Protein AF-A0A0L8IES2-F1 (afdb_monomer)

Nearest PDB structures (foldseek):
  4cud-assembly1_A  TM=4.202E-01  e=2.094E-12  Homo sapiens
  4cuf-assembly1_A  TM=4.154E-01  e=1.029E-11  Homo sapiens
  4xl1-assembly2_D  TM=3.987E-01  e=5.108E-12  Rattus norvegicus
  5uk5-assembly1_A  TM=3.793E-01  e=1.415E-11  Rattus norvegicus
  4d90-assembly3_B  TM=3.733E-01  e=4.699E-10  Homo sapiens

Foldseek 3Di:
DDDDDDDPPDPPDPPPPPQCVVVQAPDPWDWDDDPPHIATDADPPFDDRRSPDGDPCPVHQAPPPWDWDADPNDIATDEDQQADDRRRPAGFPCSVPQAPPPWDWDTDRPDIATHEDPPFDDRRSPD

InterPro domains:
  IPR000742 EGF-like domain [PF00008] (20-50)
  IPR000742 EGF-like domain [PF00008] (57-87)
  IPR000742 EGF-like domain [PF00008] (94-124)
  IPR000742 EGF-like domain [PS00022] (40-51)
  IPR000742 EGF-like domain [PS00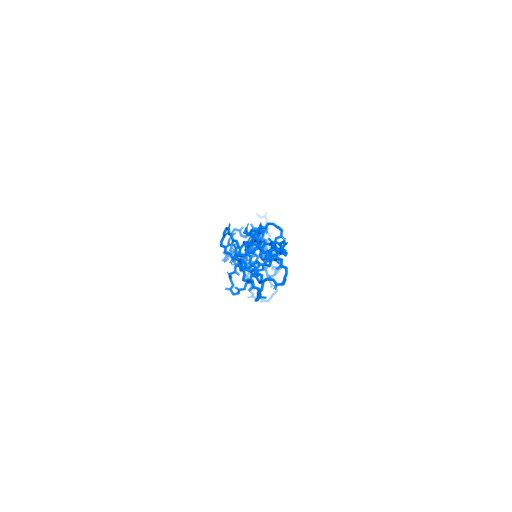022] (77-88)
  IPR000742 EGF-like domain [PS00022] (114-125)
  IPR000742 EGF-like domain [PS01186] (40-51)
  IPR000742 EGF-like domain [PS01186] (114-125)
  IPR000742 EGF-like domain [PS50026] (16-52)
  IPR000742 EGF-like domain [PS50026] (53-89)
  IPR000742 EGF-like domain [PS50026] (90-126)
  IPR000742 EGF-like domain [SM00181] (19-52)
  IPR000742 EGF-like domain [SM00181] (56-89)
  IPR000742 EGF-like domain [SM00181] (93-126)
  IPR001881 EGF-like calcium-binding domain [SM00179] (5-52)
  IPR001881 EGF-like calcium-binding domain [SM00179] (53-89)
  IPR001881 EGF-like calcium-binding domain [SM00179] (92-126)

Mean predicted aligned error: 9.7 Å

pLDDT: mean 87.95, std 16.12, range [29.12, 98.38]

Radius of gyration: 30.12 Å; Cα contacts (8 Å, |Δi|>4): 220; chains: 1; bounding box: 64×18×99 Å

Solvent-accessible surface area (backbone atoms only — not comparable to full-atom values): 7709 Å² total; per-residue (Å²): 141,83,83,87,80,83,81,90,61,88,80,88,65,88,69,85,72,58,66,55,76,76,57,66,31,32,81,80,19,47,68,41,82,54,89,95,44,66,44,40,54,45,45,84,55,29,34,66,81,30,15,77,40,70,49,82,48,72,80,45,77,22,33,84,81,18,49,53,46,76,55,96,92,37,85,41,43,49,50,45,92,53,29,36,69,77,36,19,75,45,68,39,68,44,61,82,55,67,27,33,84,81,18,47,64,43,70,49,101,89,48,66,47,42,51,50,45,94,92,39,34,68,81,32,19,79,75

Secondary structure (DSSP, 8-state):
---------TTS------TTTT----TTPEEEEETTEEEEEPPTTEESTTS-EE-TTTT---STTPEEEEETTEEEEEPPTTEESTTS-EE-TTTT----TTPEEEEETTEEEEEPPTT--STTS--

Sequence (127 aa):
MQAFEDNECLHNSCQNDNVCAGKPCKNGGICIIDGYEYKCKCPKPYFGKNCEEIDLCAQNPCHHEGTCYIVAGVVKCTCKPAYVGPRCVTYDVCYDQPCLNGGSCISHEHKYECQCLPGYSGNNCQI

Organism: Octopus bimaculoides (NCBI:txid37653)

Structure (mmCIF, N/CA/C/O backbone):
data_AF-A0A0L8IES2-F1
#
_entry.id   AF-A0A0L8IES2-F1
#
loop_
_atom_site.group_PDB
_atom_site.id
_atom_site.type_symbol
_atom_site.label_atom_id
_atom_site.label_alt_id
_atom_site.label_comp_id
_atom_site.label_asym_id
_atom_site.label_entity_id
_atom_site.label_seq_id
_atom_site.pdbx_PDB_ins_code
_atom_site.Cartn_x
_atom_site.Cartn_y
_atom_site.Cartn_z
_atom_site.occupancy
_atom_site.B_iso_or_equiv
_atom_site.auth_seq_id
_atom_site.auth_comp_id
_atom_site.auth_asym_id
_atom_site.auth_atom_id
_atom_site.pdbx_PDB_model_num
ATOM 1 N N . MET A 1 1 ? 29.700 7.311 -61.541 1.00 40.19 1 MET A N 1
ATOM 2 C CA . MET A 1 1 ? 31.041 7.761 -61.109 1.00 40.19 1 MET A CA 1
ATOM 3 C C . MET A 1 1 ? 30.789 9.013 -60.284 1.00 40.19 1 MET A C 1
ATOM 5 O O . MET A 1 1 ? 30.272 9.951 -60.856 1.00 40.19 1 MET A O 1
ATOM 9 N N . GLN A 1 2 ? 30.913 9.050 -58.962 1.00 29.12 2 GLN A N 1
ATOM 10 C CA . GLN A 1 2 ? 31.933 8.466 -58.093 1.00 29.12 2 GLN A 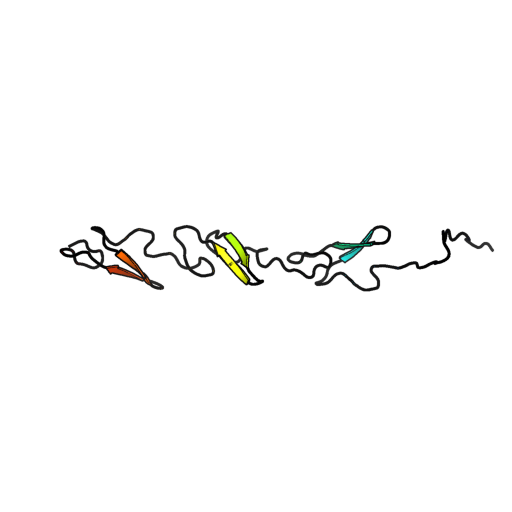CA 1
ATOM 11 C C . GLN A 1 2 ? 31.338 7.869 -56.809 1.00 29.12 2 GLN A C 1
ATOM 13 O O . GLN A 1 2 ? 30.221 8.191 -56.413 1.00 29.12 2 GLN A O 1
ATOM 18 N N . ALA A 1 3 ? 32.117 6.954 -56.238 1.00 32.94 3 ALA A N 1
ATOM 19 C CA . ALA A 1 3 ? 31.894 6.240 -54.995 1.00 32.94 3 ALA A CA 1
ATOM 20 C C . ALA A 1 3 ? 32.100 7.154 -53.778 1.00 32.94 3 ALA A C 1
ATOM 22 O O . ALA A 1 3 ? 32.961 8.030 -53.805 1.00 32.94 3 ALA A O 1
ATOM 23 N N . PHE A 1 4 ? 31.329 6.911 -52.718 1.00 42.94 4 PHE A N 1
ATOM 24 C CA . PHE A 1 4 ? 31.668 7.339 -51.364 1.00 42.94 4 PHE A CA 1
ATOM 25 C C . PHE A 1 4 ? 32.288 6.131 -50.651 1.00 42.94 4 PHE A C 1
ATOM 27 O O . PHE A 1 4 ? 31.579 5.291 -50.103 1.00 42.94 4 PHE A O 1
ATOM 34 N N . GLU A 1 5 ? 33.609 6.025 -50.748 1.00 49.78 5 GLU A N 1
ATOM 35 C CA . GLU A 1 5 ? 34.471 5.448 -49.711 1.00 49.78 5 GLU A CA 1
ATOM 36 C C . GLU A 1 5 ? 34.821 6.666 -48.822 1.00 49.78 5 GLU A C 1
ATOM 38 O O . GLU A 1 5 ? 35.074 7.746 -49.345 1.00 49.78 5 GLU A O 1
ATOM 43 N N . ASP A 1 6 ? 34.598 6.670 -47.511 1.00 48.12 6 ASP A N 1
ATOM 44 C CA . ASP A 1 6 ? 35.446 5.942 -46.586 1.00 48.12 6 ASP A CA 1
ATOM 45 C C . ASP A 1 6 ? 34.710 5.494 -45.322 1.00 48.12 6 ASP A C 1
ATOM 47 O O . ASP A 1 6 ? 33.969 6.216 -44.653 1.00 48.12 6 ASP A O 1
ATOM 51 N N . ASN A 1 7 ? 34.982 4.234 -45.029 1.00 48.03 7 ASN A N 1
ATOM 52 C CA . ASN A 1 7 ? 34.555 3.434 -43.910 1.00 48.03 7 ASN A CA 1
ATOM 53 C C . ASN A 1 7 ? 35.668 3.527 -42.854 1.00 48.03 7 ASN A C 1
ATOM 55 O O . ASN A 1 7 ? 36.685 2.847 -42.990 1.00 48.03 7 ASN A O 1
ATOM 59 N N . GLU A 1 8 ? 35.528 4.357 -41.816 1.00 46.41 8 GLU A N 1
ATOM 60 C CA . GLU A 1 8 ? 36.467 4.317 -40.683 1.00 46.41 8 GLU A CA 1
ATOM 61 C C . GLU A 1 8 ? 36.151 3.115 -39.779 1.00 46.41 8 GLU A C 1
ATOM 63 O O . GLU A 1 8 ? 35.586 3.230 -38.693 1.00 46.41 8 GLU A O 1
ATOM 68 N N . CYS A 1 9 ? 36.536 1.923 -40.243 1.00 58.78 9 CYS A N 1
ATOM 69 C CA . CYS A 1 9 ? 36.669 0.738 -39.402 1.00 58.78 9 CYS A CA 1
ATOM 70 C C . CYS A 1 9 ? 38.040 0.780 -38.714 1.00 58.78 9 CYS A C 1
ATOM 72 O O . CYS A 1 9 ? 39.028 0.244 -39.216 1.00 58.78 9 CYS A O 1
ATOM 74 N N . LEU A 1 10 ? 38.108 1.401 -37.537 1.00 50.41 10 LEU A N 1
ATOM 75 C CA . LEU A 1 10 ? 39.257 1.244 -36.652 1.00 50.41 10 LEU A CA 1
ATOM 76 C C . LEU A 1 10 ? 39.149 -0.127 -35.967 1.00 50.41 10 LEU A C 1
ATOM 78 O O . LEU A 1 10 ? 38.313 -0.327 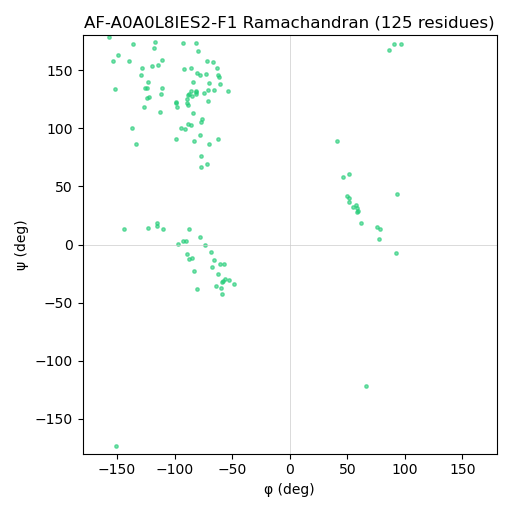-35.093 1.00 50.41 10 LEU A O 1
ATOM 82 N N . HIS A 1 11 ? 40.026 -1.055 -36.373 1.00 53.59 11 HIS A N 1
ATOM 83 C CA . HIS A 1 11 ? 40.282 -2.360 -35.738 1.00 53.59 11 HIS A CA 1
ATOM 84 C C . HIS A 1 11 ? 39.502 -3.602 -36.245 1.00 53.59 11 HIS A C 1
ATOM 86 O O . HIS A 1 11 ? 39.135 -4.481 -35.468 1.00 53.59 11 HIS A O 1
ATOM 92 N N . ASN A 1 12 ? 39.366 -3.754 -37.570 1.00 48.84 12 ASN A N 1
ATOM 93 C CA . ASN A 1 12 ? 39.075 -5.035 -38.252 1.00 48.84 12 ASN A CA 1
ATOM 94 C C . ASN A 1 12 ? 37.748 -5.765 -37.930 1.00 48.84 12 ASN A C 1
ATOM 96 O O . ASN A 1 12 ? 37.594 -6.929 -38.299 1.00 48.84 12 ASN A O 1
ATOM 100 N N . SER A 1 13 ? 36.739 -5.099 -37.368 1.00 49.31 13 SER A N 1
ATOM 101 C CA . SER A 1 13 ? 35.362 -5.616 -37.377 1.00 49.31 13 SER A CA 1
ATOM 102 C C . SER A 1 13 ? 34.366 -4.504 -37.689 1.00 49.31 13 SER A C 1
ATOM 104 O O . SER A 1 13 ? 33.990 -3.727 -36.815 1.00 49.31 13 SER A O 1
ATOM 106 N N . CYS A 1 14 ? 33.906 -4.435 -38.938 1.00 60.56 14 CYS A N 1
ATOM 107 C CA . CYS A 1 14 ? 32.780 -3.587 -39.320 1.00 60.56 14 CYS A CA 1
ATOM 108 C C . CYS A 1 14 ? 31.465 -4.261 -38.879 1.00 60.56 14 CYS A C 1
ATOM 110 O O . CYS A 1 14 ? 30.678 -4.722 -39.703 1.00 60.56 14 CYS A O 1
ATOM 112 N N . GLN A 1 15 ? 31.246 -4.376 -37.569 1.00 53.97 15 GLN A N 1
ATOM 113 C CA . GLN A 1 15 ? 29.938 -4.709 -37.019 1.00 53.97 15 GLN A CA 1
ATOM 114 C C . GLN A 1 15 ? 29.224 -3.392 -36.750 1.00 53.97 15 GLN A C 1
ATOM 116 O O . GLN A 1 15 ? 29.456 -2.717 -35.751 1.00 53.97 15 GLN A O 1
ATOM 121 N N . ASN A 1 16 ? 28.340 -3.012 -37.670 1.00 56.50 16 ASN A N 1
ATOM 122 C CA . ASN A 1 16 ? 27.271 -2.081 -37.345 1.00 56.50 16 ASN A CA 1
ATOM 123 C C 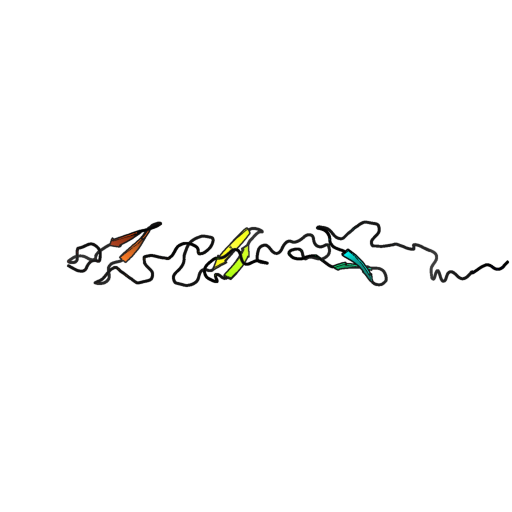. 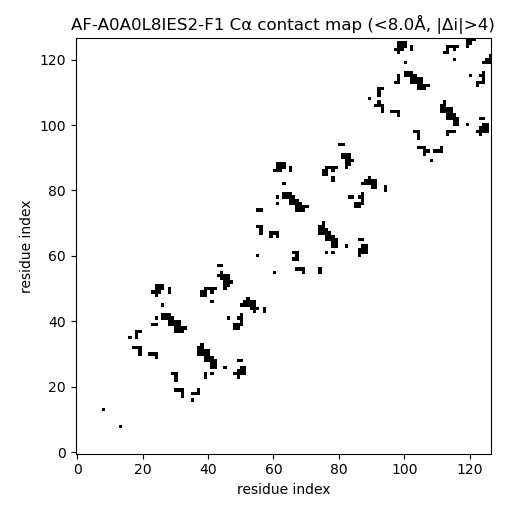ASN A 1 16 ? 26.281 -2.852 -36.458 1.00 56.50 16 ASN A C 1
ATOM 125 O O . ASN A 1 16 ? 25.215 -3.275 -36.910 1.00 56.50 16 ASN A O 1
ATOM 129 N N . ASP A 1 17 ? 26.710 -3.158 -35.230 1.00 65.81 17 ASP A N 1
ATOM 130 C CA . ASP A 1 17 ? 25.909 -3.858 -34.240 1.00 65.81 17 ASP A CA 1
ATOM 131 C C . ASP A 1 17 ? 24.823 -2.892 -33.806 1.00 65.81 17 ASP A C 1
ATOM 133 O O . ASP A 1 17 ? 24.952 -2.135 -32.846 1.00 65.81 17 ASP A O 1
ATOM 137 N N . ASN A 1 18 ? 23.727 -2.890 -34.560 1.00 80.50 18 ASN A N 1
ATOM 138 C CA . ASN A 1 18 ? 22.499 -2.281 -34.109 1.00 80.50 18 ASN A CA 1
ATOM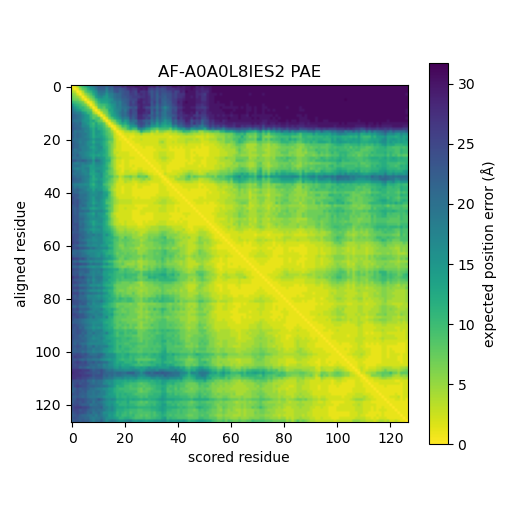 139 C C . ASN A 1 18 ? 22.058 -3.046 -32.857 1.00 80.50 18 ASN A C 1
ATOM 141 O O . ASN A 1 18 ? 21.326 -4.031 -32.924 1.00 80.50 18 ASN A O 1
ATOM 145 N N . VAL A 1 19 ? 22.507 -2.568 -31.703 1.00 84.81 19 VAL A N 1
ATOM 146 C CA . VAL A 1 19 ? 22.219 -3.100 -30.369 1.00 84.81 19 VAL A CA 1
ATOM 147 C C . VAL A 1 19 ? 20.717 -3.167 -30.061 1.00 84.81 19 VAL A C 1
ATOM 149 O O . VAL A 1 19 ? 20.295 -3.921 -29.187 1.00 84.81 19 VAL A O 1
ATOM 152 N N . CYS A 1 20 ? 19.878 -2.456 -30.824 1.00 90.50 20 CYS A N 1
ATOM 153 C CA . CYS A 1 20 ? 18.421 -2.544 -30.751 1.00 90.50 20 CYS A CA 1
ATOM 154 C C . CYS A 1 20 ? 17.805 -3.642 -31.637 1.00 90.50 20 CYS A C 1
ATOM 156 O O . CYS A 1 20 ? 16.629 -3.969 -31.455 1.00 90.50 20 CYS A O 1
ATOM 158 N N . ALA A 1 21 ? 18.555 -4.251 -32.562 1.00 88.94 21 ALA A N 1
ATOM 159 C CA . ALA A 1 21 ? 18.062 -5.308 -33.453 1.00 88.94 21 ALA A CA 1
ATOM 160 C C . ALA A 1 21 ? 17.533 -6.527 -32.677 1.00 88.94 21 ALA A C 1
ATOM 162 O O . ALA A 1 21 ? 16.549 -7.144 -33.084 1.00 88.94 21 ALA A O 1
ATOM 163 N N . GLY A 1 22 ? 18.118 -6.816 -31.509 1.00 89.06 22 GLY A N 1
ATOM 1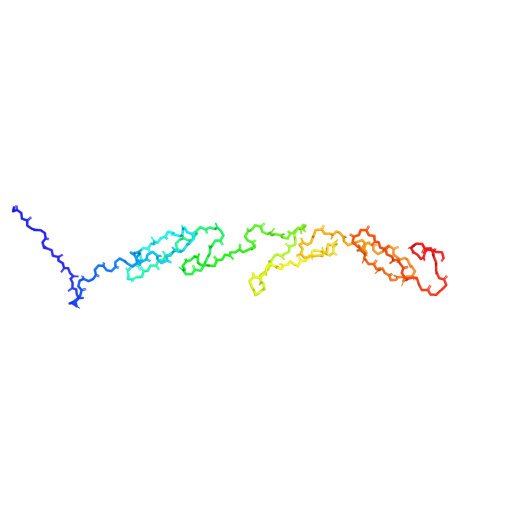64 C CA . GLY A 1 22 ? 17.665 -7.871 -30.599 1.00 89.06 22 GLY A CA 1
ATOM 165 C C . GLY A 1 22 ? 16.376 -7.559 -29.826 1.00 89.06 22 GLY A C 1
ATOM 166 O O . GLY A 1 22 ? 15.935 -8.395 -29.041 1.00 89.06 22 GLY A O 1
ATOM 167 N N . LYS A 1 23 ? 15.771 -6.374 -30.015 1.00 92.75 23 LYS A N 1
ATOM 168 C CA . LYS A 1 23 ? 14.596 -5.886 -29.263 1.00 92.75 23 LYS A CA 1
ATOM 169 C C . LYS A 1 23 ? 14.743 -6.099 -27.743 1.00 92.75 23 LYS A C 1
ATOM 171 O O . LYS A 1 23 ? 13.921 -6.794 -27.134 1.00 92.75 23 LYS A O 1
ATOM 176 N N . PRO A 1 24 ? 15.796 -5.535 -27.122 1.00 94.88 24 PRO A N 1
ATOM 177 C CA . PRO A 1 24 ? 16.069 -5.762 -25.705 1.00 94.88 24 PRO A CA 1
ATOM 178 C C . PRO A 1 24 ? 14.963 -5.198 -24.801 1.00 94.88 24 PRO A C 1
ATOM 180 O O . PRO A 1 24 ? 14.597 -5.835 -23.815 1.00 94.88 24 PRO A O 1
ATOM 183 N N . CYS A 1 25 ? 14.370 -4.061 -25.177 1.00 97.19 25 CYS A N 1
ATOM 184 C CA . CYS A 1 25 ? 13.307 -3.408 -24.417 1.00 97.19 25 CYS A CA 1
ATOM 185 C C . CYS A 1 25 ? 11.988 -4.196 -24.471 1.00 97.19 25 CYS A C 1
ATOM 187 O O . CYS A 1 25 ? 11.440 -4.467 -25.542 1.00 97.19 25 CYS A O 1
ATOM 189 N N . LYS A 1 26 ? 11.466 -4.546 -23.298 1.00 97.06 26 LYS A N 1
ATOM 190 C CA . LYS A 1 26 ? 10.210 -5.265 -23.069 1.00 97.06 26 LYS A CA 1
ATOM 191 C C . LYS A 1 26 ? 9.052 -4.293 -22.860 1.00 97.06 26 LYS A C 1
ATOM 193 O O . LYS A 1 26 ? 9.237 -3.081 -22.813 1.00 97.06 26 LYS A O 1
ATOM 198 N N . ASN A 1 27 ? 7.840 -4.842 -22.775 1.00 96.38 27 ASN A N 1
ATOM 199 C CA . ASN A 1 27 ? 6.632 -4.125 -22.353 1.00 96.38 27 ASN A CA 1
ATOM 200 C C . ASN A 1 27 ? 6.363 -2.803 -23.107 1.00 96.38 27 ASN A C 1
ATOM 202 O O . ASN A 1 27 ? 5.897 -1.825 -22.532 1.00 96.38 27 ASN A O 1
ATOM 206 N N . GLY A 1 28 ? 6.665 -2.771 -24.412 1.00 95.25 28 GLY A N 1
ATOM 207 C CA . GLY A 1 28 ? 6.474 -1.585 -25.257 1.00 95.25 28 GLY A CA 1
ATOM 208 C C . GLY A 1 28 ? 7.548 -0.502 -25.101 1.00 95.25 28 GLY A C 1
ATOM 209 O O . GLY A 1 28 ? 7.353 0.617 -25.571 1.00 95.25 28 GLY A O 1
ATOM 210 N N . GLY A 1 29 ? 8.673 -0.813 -24.450 1.00 97.19 29 GLY A N 1
ATOM 211 C CA . GLY A 1 29 ? 9.828 0.072 -24.337 1.00 97.19 29 GLY A CA 1
ATOM 212 C C . GLY A 1 29 ? 10.426 0.443 -25.694 1.00 97.19 29 GLY A C 1
ATOM 213 O O . GLY A 1 29 ? 10.578 -0.399 -26.580 1.00 97.19 29 GLY A O 1
ATOM 214 N N . ILE A 1 30 ? 10.796 1.714 -25.843 1.00 97.00 30 ILE A N 1
ATOM 215 C CA . ILE A 1 30 ? 11.456 2.222 -27.050 1.00 97.00 30 ILE A CA 1
ATOM 216 C C . ILE A 1 30 ? 12.965 2.069 -26.867 1.00 97.00 30 ILE A C 1
ATOM 218 O O . ILE A 1 30 ? 13.529 2.624 -25.924 1.00 97.00 30 ILE A O 1
ATOM 222 N N . CYS A 1 31 ? 13.609 1.329 -27.768 1.00 96.00 31 CYS A N 1
ATOM 223 C CA . CYS A 1 31 ? 15.061 1.172 -27.773 1.00 96.00 31 CYS A CA 1
ATOM 224 C C . CYS A 1 31 ? 15.733 2.372 -28.442 1.00 96.00 31 CYS A C 1
ATOM 226 O O . CYS A 1 31 ? 15.340 2.778 -29.536 1.00 96.00 31 CYS A O 1
ATOM 228 N N . ILE A 1 32 ? 16.739 2.928 -27.775 1.00 94.19 32 ILE A N 1
ATOM 229 C CA . ILE A 1 32 ? 17.521 4.078 -28.221 1.00 94.19 32 ILE A CA 1
ATOM 230 C C . ILE A 1 32 ? 18.989 3.648 -28.220 1.00 94.19 32 ILE A C 1
ATOM 232 O O . ILE A 1 32 ? 19.477 3.156 -27.203 1.00 94.19 32 ILE A O 1
ATOM 236 N N . ILE A 1 33 ? 19.676 3.810 -29.351 1.00 89.50 33 ILE A N 1
ATOM 237 C CA . ILE A 1 33 ? 21.117 3.541 -29.464 1.00 89.50 33 ILE A CA 1
ATOM 238 C C . ILE A 1 33 ? 21.876 4.681 -28.772 1.00 89.50 33 ILE A C 1
ATOM 240 O O . ILE A 1 33 ? 21.588 5.850 -29.030 1.00 89.50 33 ILE A O 1
ATOM 244 N N . ASP A 1 34 ? 22.824 4.341 -27.903 1.00 85.12 34 ASP A N 1
ATOM 245 C CA . ASP A 1 34 ? 23.661 5.275 -27.146 1.00 85.12 34 ASP A CA 1
ATOM 246 C C . ASP A 1 34 ? 25.132 4.831 -27.232 1.00 85.12 34 ASP A C 1
ATOM 248 O O . ASP A 1 34 ? 25.626 4.042 -26.425 1.00 85.12 34 ASP A O 1
ATOM 252 N N . GLY A 1 35 ? 25.823 5.278 -28.284 1.00 83.75 35 GLY A N 1
ATOM 253 C CA . GLY A 1 35 ? 27.173 4.814 -28.612 1.00 83.75 35 GLY A CA 1
ATOM 254 C C . GLY A 1 35 ? 27.188 3.336 -29.014 1.00 83.75 35 GLY A C 1
ATOM 255 O O . GLY A 1 35 ? 26.512 2.949 -29.965 1.00 83.75 35 GLY A O 1
ATOM 256 N N . TYR A 1 36 ? 27.955 2.524 -28.281 1.00 82.62 36 TYR A N 1
ATOM 257 C CA . TYR A 1 36 ? 28.020 1.063 -28.444 1.00 82.62 36 TYR A CA 1
ATOM 258 C C . TYR A 1 36 ? 27.032 0.308 -27.534 1.00 82.62 36 TYR A C 1
ATOM 260 O O . TYR A 1 36 ? 27.028 -0.921 -27.511 1.00 82.62 36 TYR A O 1
ATOM 268 N N . GLU A 1 37 ? 26.206 1.023 -26.765 1.00 87.31 37 GLU A N 1
ATOM 269 C CA . GLU A 1 37 ? 25.184 0.455 -25.885 1.00 87.31 37 GLU A CA 1
ATOM 270 C C . GLU A 1 37 ? 23.772 0.881 -26.315 1.00 87.31 37 GLU A C 1
ATOM 272 O O . GLU A 1 37 ? 23.579 1.685 -27.229 1.00 87.31 37 GLU A O 1
ATOM 277 N N . TYR A 1 38 ? 22.751 0.330 -25.654 1.00 90.62 38 TYR A N 1
ATOM 278 C CA . TYR A 1 38 ? 21.362 0.759 -25.811 1.00 90.62 38 TYR A CA 1
ATOM 279 C C . TYR A 1 38 ? 20.785 1.250 -24.484 1.00 90.62 38 TYR A C 1
ATOM 281 O O . TYR A 1 38 ? 21.152 0.784 -23.404 1.00 90.62 38 TYR A O 1
ATOM 289 N N . LYS A 1 39 ? 19.795 2.136 -24.580 1.00 95.25 39 LYS A N 1
ATOM 290 C CA . LYS A 1 39 ? 18.923 2.540 -23.476 1.00 95.25 39 LYS A CA 1
ATOM 291 C C . LYS A 1 39 ? 17.471 2.278 -23.840 1.00 95.25 39 LYS A C 1
ATOM 293 O O . LYS A 1 39 ? 17.042 2.535 -24.965 1.00 95.25 39 LYS A O 1
ATOM 298 N N . CYS A 1 40 ? 16.698 1.801 -22.872 1.00 97.56 40 CYS A N 1
ATOM 299 C CA . CYS A 1 40 ? 15.262 1.628 -23.028 1.00 97.56 40 CYS A CA 1
ATOM 300 C C . CYS A 1 40 ? 14.510 2.804 -22.410 1.00 97.56 40 CYS A C 1
ATOM 302 O O . CYS A 1 40 ? 14.624 3.082 -21.217 1.00 97.56 40 CYS A O 1
ATOM 304 N N . LYS A 1 41 ? 13.692 3.484 -23.215 1.00 97.69 41 LYS A N 1
ATOM 305 C CA . LYS A 1 41 ? 12.684 4.418 -22.712 1.00 97.69 41 LYS A CA 1
ATOM 306 C C . LYS A 1 41 ? 11.422 3.629 -22.378 1.00 97.69 41 LYS A C 1
ATOM 308 O O . LYS A 1 41 ? 10.670 3.247 -23.276 1.00 97.69 41 LYS A O 1
ATOM 313 N N . CYS A 1 42 ? 11.211 3.387 -21.089 1.00 97.69 42 CYS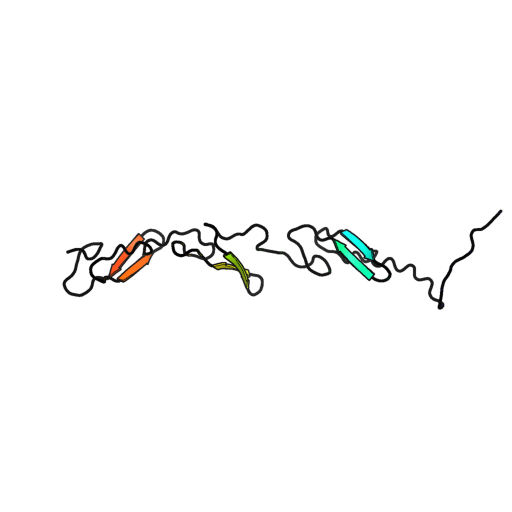 A N 1
ATOM 314 C CA . CYS A 1 42 ? 10.103 2.571 -20.609 1.00 97.69 42 CYS A CA 1
ATOM 315 C C . CYS A 1 42 ? 8.791 3.362 -20.526 1.00 97.69 42 CYS A C 1
ATOM 317 O O . CYS A 1 42 ? 8.776 4.467 -19.970 1.00 97.69 42 CYS A O 1
ATOM 319 N N . PRO A 1 43 ? 7.676 2.828 -21.056 1.00 95.69 43 PRO A N 1
ATOM 320 C CA . PRO A 1 43 ? 6.360 3.362 -20.750 1.00 95.69 43 PRO A CA 1
ATOM 321 C C . PRO A 1 43 ? 6.010 3.041 -19.296 1.00 95.69 43 PRO A C 1
ATOM 323 O O . PRO A 1 43 ? 6.226 1.925 -18.830 1.00 95.69 43 PRO A O 1
ATOM 326 N N . LYS A 1 44 ? 5.413 3.997 -18.579 1.00 92.25 44 LYS A N 1
ATOM 327 C CA . LYS A 1 44 ? 4.848 3.709 -17.254 1.00 92.25 44 LYS A CA 1
ATOM 328 C C . LYS A 1 44 ? 3.741 2.648 -17.378 1.00 92.25 44 LYS A C 1
ATOM 330 O O . LYS A 1 44 ? 2.992 2.694 -18.355 1.00 92.25 44 LYS A O 1
ATOM 335 N N . PRO A 1 45 ? 3.589 1.737 -16.401 1.00 93.12 45 PRO A N 1
ATOM 336 C CA . PRO A 1 45 ? 4.305 1.653 -15.119 1.00 93.12 45 PRO A CA 1
ATOM 337 C C . PRO A 1 45 ? 5.624 0.856 -15.159 1.00 93.12 45 PRO A C 1
ATOM 339 O O . PRO A 1 45 ? 6.149 0.507 -14.107 1.00 93.12 45 PRO A O 1
ATOM 342 N N . TYR A 1 46 ? 6.161 0.534 -16.334 1.00 94.38 46 TYR A N 1
ATOM 343 C CA . TYR A 1 46 ? 7.343 -0.315 -16.440 1.00 94.38 46 TYR A CA 1
ATOM 344 C C . TYR A 1 46 ? 8.648 0.444 -16.198 1.00 94.38 46 TYR A C 1
ATOM 346 O O . TYR A 1 46 ? 8.782 1.620 -16.548 1.00 94.38 46 TYR A O 1
ATOM 354 N N . PHE A 1 47 ? 9.624 -0.253 -15.627 1.00 92.75 47 PHE A N 1
ATOM 355 C CA . PHE A 1 47 ? 10.970 0.242 -15.353 1.00 92.75 47 PHE A CA 1
ATOM 356 C C . PHE A 1 47 ? 11.985 -0.916 -15.390 1.00 92.75 47 PHE A C 1
ATOM 358 O O . PHE A 1 47 ? 11.655 -2.029 -15.796 1.00 92.75 47 PHE A O 1
ATOM 365 N N . GLY A 1 48 ? 13.236 -0.642 -15.022 1.00 93.69 48 GLY A N 1
ATOM 366 C CA . GLY A 1 48 ? 14.347 -1.584 -15.161 1.00 93.69 48 GLY A CA 1
ATOM 367 C C . GLY A 1 48 ? 15.146 -1.327 -16.437 1.00 93.69 48 GLY A C 1
ATOM 368 O O . GLY A 1 48 ? 14.778 -0.486 -17.264 1.00 93.69 48 GLY A O 1
ATOM 369 N N . LYS A 1 49 ? 16.273 -2.029 -16.596 1.00 95.25 49 LYS A N 1
ATOM 370 C CA . LYS A 1 49 ? 17.193 -1.824 -17.731 1.00 95.25 49 LYS A CA 1
ATOM 371 C C . LYS A 1 49 ? 16.497 -2.066 -19.071 1.00 95.25 49 LYS A C 1
ATOM 373 O O . LYS A 1 49 ? 16.742 -1.349 -20.039 1.00 95.25 49 LYS A O 1
ATOM 378 N N . ASN A 1 50 ? 15.618 -3.060 -19.095 1.00 96.94 50 ASN A N 1
ATOM 379 C CA . ASN A 1 50 ? 14.902 -3.540 -20.262 1.00 96.94 50 ASN A CA 1
ATOM 380 C C . ASN A 1 50 ? 13.392 -3.321 -20.148 1.00 96.94 50 ASN A C 1
ATOM 382 O O . ASN A 1 50 ? 12.650 -3.924 -20.917 1.00 96.94 50 ASN A O 1
ATOM 386 N N . CYS A 1 51 ? 12.913 -2.477 -19.231 1.00 96.81 51 CYS A N 1
ATOM 387 C CA . CYS A 1 51 ? 11.482 -2.302 -18.958 1.00 96.81 51 CYS A CA 1
ATOM 388 C C . CYS A 1 51 ? 10.776 -3.599 -18.523 1.00 96.81 51 CYS A C 1
ATOM 390 O O . CYS A 1 51 ? 9.604 -3.804 -18.833 1.00 96.81 51 CYS A O 1
ATOM 392 N N . GLU A 1 52 ? 11.502 -4.510 -17.883 1.00 95.06 52 GLU A N 1
ATOM 393 C CA . GLU A 1 52 ? 11.041 -5.822 -17.433 1.00 95.06 52 GLU A CA 1
ATOM 394 C C . GLU A 1 52 ? 10.317 -5.773 -16.084 1.00 95.06 52 GLU A C 1
ATOM 396 O O . GLU A 1 52 ? 9.506 -6.653 -15.793 1.00 95.06 52 GLU A O 1
ATOM 401 N N . GLU A 1 53 ? 10.576 -4.739 -15.287 1.00 91.56 53 GLU A N 1
ATOM 402 C CA . GLU A 1 53 ? 9.956 -4.534 -13.984 1.00 91.56 53 GLU A CA 1
ATOM 403 C C . GLU A 1 53 ? 8.694 -3.680 -14.120 1.00 91.56 53 GLU A C 1
ATOM 405 O O . GLU A 1 53 ? 8.580 -2.849 -15.022 1.00 91.56 53 GLU A O 1
ATOM 410 N N . ILE A 1 54 ? 7.731 -3.881 -13.222 1.00 91.56 54 ILE A N 1
ATOM 411 C CA . ILE A 1 54 ? 6.475 -3.131 -13.173 1.00 91.56 54 ILE A CA 1
ATOM 412 C C . ILE A 1 54 ? 6.321 -2.464 -11.811 1.00 91.56 54 ILE A C 1
ATOM 414 O O . ILE A 1 54 ? 6.399 -3.116 -10.770 1.00 91.56 54 ILE A O 1
ATOM 418 N N . ASP A 1 55 ? 6.075 -1.158 -11.807 1.00 91.31 55 ASP A N 1
ATOM 419 C CA . ASP A 1 55 ? 5.732 -0.430 -10.594 1.00 91.31 55 ASP A CA 1
ATOM 420 C C . ASP A 1 55 ? 4.259 -0.687 -10.252 1.00 91.31 55 ASP A C 1
ATOM 422 O O . ASP A 1 55 ? 3.342 -0.017 -10.736 1.00 91.31 55 ASP A O 1
ATOM 426 N N . LEU A 1 56 ? 4.031 -1.687 -9.398 1.00 92.12 56 LEU A N 1
ATOM 427 C CA . LEU A 1 56 ? 2.699 -2.034 -8.895 1.00 92.12 56 LEU A CA 1
ATOM 428 C C . LEU A 1 56 ? 2.083 -0.929 -8.015 1.00 92.12 56 LEU A C 1
ATOM 430 O O . LEU A 1 56 ? 0.880 -0.957 -7.749 1.00 92.12 56 LEU A O 1
ATOM 434 N N . CYS A 1 57 ? 2.881 0.049 -7.580 1.00 94.38 57 CYS A N 1
ATOM 435 C CA . CYS A 1 57 ? 2.443 1.203 -6.804 1.00 94.38 57 CYS A CA 1
ATOM 436 C C . CYS A 1 57 ? 2.202 2.457 -7.658 1.00 94.38 57 CYS A C 1
ATOM 438 O O . CYS A 1 57 ? 1.763 3.468 -7.110 1.00 94.38 57 CYS A O 1
ATOM 440 N N . ALA A 1 58 ? 2.393 2.404 -8.983 1.00 91.75 58 ALA A N 1
ATOM 441 C CA . ALA A 1 58 ? 2.323 3.575 -9.864 1.00 91.75 58 ALA A CA 1
ATOM 442 C C . ALA A 1 58 ? 0.996 4.355 -9.796 1.00 91.75 58 ALA A C 1
ATOM 444 O O . ALA A 1 58 ? 0.978 5.562 -10.033 1.00 91.75 58 ALA A O 1
ATOM 445 N N . GLN A 1 59 ? -0.115 3.679 -9.488 1.00 90.69 59 GLN A N 1
ATOM 446 C CA . GLN A 1 59 ? -1.438 4.301 -9.315 1.00 90.69 59 GLN A CA 1
ATOM 447 C C . GLN A 1 59 ? -1.929 4.297 -7.862 1.00 90.69 59 GLN A C 1
ATOM 449 O O . GLN A 1 59 ? -3.104 4.540 -7.624 1.00 90.69 59 GLN A O 1
ATOM 454 N N . ASN A 1 60 ? -1.044 4.005 -6.907 1.00 93.56 60 ASN A N 1
ATOM 455 C CA . ASN A 1 60 ? -1.342 3.774 -5.497 1.00 93.56 60 ASN A CA 1
ATOM 456 C C . ASN A 1 60 ? -2.622 2.934 -5.255 1.00 93.56 60 ASN A C 1
ATOM 458 O O . ASN A 1 60 ? -3.712 3.471 -5.070 1.00 93.56 60 ASN A O 1
ATOM 462 N N . PRO A 1 61 ? -2.511 1.599 -5.193 1.00 95.19 61 PRO A N 1
ATOM 463 C CA . PRO A 1 61 ? -3.644 0.722 -4.915 1.00 95.19 61 PRO A CA 1
ATOM 464 C C . PRO A 1 61 ? -4.208 0.828 -3.483 1.00 95.19 61 PRO A C 1
ATOM 466 O O . PRO A 1 61 ? -5.219 0.176 -3.204 1.00 95.19 61 PRO A O 1
ATOM 469 N N . CYS A 1 62 ? -3.583 1.578 -2.575 1.00 97.69 62 CYS A N 1
ATOM 470 C CA . CYS A 1 62 ? -4.025 1.730 -1.192 1.00 97.69 62 CYS A CA 1
ATOM 471 C C . CYS A 1 62 ? -5.065 2.854 -1.069 1.00 97.69 62 CYS A C 1
ATOM 473 O O . CYS A 1 62 ? -4.865 3.961 -1.565 1.00 97.69 62 CYS A O 1
ATOM 475 N N . HIS A 1 63 ? -6.176 2.583 -0.386 1.00 97.19 63 HIS A N 1
ATOM 476 C CA . HIS A 1 63 ? -7.246 3.558 -0.175 1.00 97.19 63 HIS A CA 1
ATOM 477 C C . HIS A 1 63 ? -6.917 4.539 0.955 1.00 97.19 63 HIS A C 1
ATOM 479 O O . HIS A 1 63 ? -5.983 4.327 1.729 1.00 97.19 63 HIS A O 1
ATOM 485 N N . HIS A 1 64 ? -7.698 5.622 1.025 1.00 96.44 64 HIS A N 1
ATOM 486 C CA . HIS A 1 64 ? -7.617 6.650 2.070 1.00 96.44 64 HIS A CA 1
ATOM 487 C C . HIS A 1 64 ? -6.201 7.209 2.270 1.00 96.44 64 HIS A C 1
ATOM 489 O O . HIS A 1 64 ? -5.755 7.435 3.395 1.00 96.44 64 HIS A O 1
ATOM 495 N N . GLU A 1 65 ? -5.496 7.417 1.151 1.00 95.81 65 GLU A N 1
ATOM 496 C CA . GLU A 1 65 ? -4.112 7.901 1.119 1.00 95.81 65 GLU A CA 1
ATOM 497 C C . GLU A 1 65 ? -3.141 7.006 1.914 1.00 95.81 65 GLU A C 1
ATOM 499 O O . GLU A 1 65 ? -2.188 7.491 2.526 1.00 95.81 65 GLU A O 1
ATOM 504 N N . GLY A 1 66 ? -3.383 5.691 1.922 1.00 97.31 66 GLY A N 1
ATOM 505 C CA . GLY A 1 66 ? -2.419 4.714 2.415 1.00 97.31 66 GLY A CA 1
ATOM 506 C C . GLY A 1 66 ? -1.140 4.705 1.573 1.00 97.31 66 GLY A C 1
ATOM 507 O O . GLY A 1 66 ? -1.153 5.003 0.375 1.00 97.31 66 GLY A O 1
ATOM 508 N N . THR A 1 67 ? -0.025 4.335 2.195 1.00 97.75 67 THR A N 1
ATOM 509 C CA . THR A 1 67 ? 1.279 4.262 1.525 1.00 97.75 67 THR A CA 1
ATOM 510 C C . THR A 1 67 ? 1.470 2.884 0.904 1.00 97.75 67 THR A C 1
ATOM 512 O O . THR A 1 67 ? 1.479 1.882 1.623 1.00 97.75 67 THR A O 1
ATOM 515 N N . CYS A 1 68 ? 1.652 2.831 -0.417 1.00 97.38 68 CYS A N 1
ATOM 516 C CA . CYS A 1 68 ? 1.954 1.600 -1.146 1.00 97.38 68 CYS A CA 1
ATOM 517 C C . CYS A 1 68 ? 3.446 1.271 -1.115 1.00 97.38 68 CYS A C 1
ATOM 519 O O . CYS A 1 68 ? 4.290 2.152 -1.278 1.00 97.38 68 CYS A O 1
ATOM 521 N N . TYR A 1 69 ? 3.762 -0.010 -0.957 1.00 95.19 69 TYR A N 1
ATOM 522 C CA . TYR A 1 69 ? 5.104 -0.557 -1.124 1.00 95.19 69 TYR A CA 1
ATOM 523 C C . TYR A 1 69 ? 5.032 -2.003 -1.628 1.00 95.19 69 TYR A C 1
ATOM 525 O O . TYR A 1 69 ? 3.988 -2.652 -1.558 1.00 95.19 69 TYR A O 1
ATOM 533 N N . ILE A 1 70 ? 6.142 -2.516 -2.159 1.00 90.12 70 ILE A N 1
ATOM 534 C CA . ILE A 1 70 ? 6.217 -3.863 -2.736 1.00 90.12 70 ILE A CA 1
ATOM 535 C C . ILE A 1 70 ? 7.108 -4.738 -1.849 1.00 90.12 70 ILE A C 1
ATOM 537 O O . ILE A 1 70 ? 8.231 -4.358 -1.526 1.00 90.12 70 ILE A O 1
ATOM 541 N N . VAL A 1 71 ? 6.624 -5.925 -1.475 1.00 90.31 71 VAL A N 1
ATOM 542 C CA . VAL A 1 71 ? 7.378 -6.946 -0.726 1.00 90.31 71 VAL A CA 1
ATOM 543 C C . VAL A 1 71 ? 7.310 -8.259 -1.491 1.00 90.31 71 VAL A C 1
ATOM 545 O O . VAL A 1 71 ? 6.221 -8.789 -1.695 1.00 90.31 71 VAL A O 1
ATOM 548 N N . ALA A 1 72 ? 8.464 -8.783 -1.918 1.00 89.06 72 ALA A N 1
ATOM 549 C CA . ALA A 1 72 ? 8.564 -10.036 -2.680 1.00 89.06 72 ALA A CA 1
ATOM 550 C C . ALA A 1 72 ? 7.608 -10.098 -3.897 1.00 89.06 72 ALA A C 1
ATOM 552 O O . ALA A 1 72 ? 6.952 -11.108 -4.137 1.00 89.06 72 ALA A O 1
ATOM 553 N N . GLY A 1 73 ? 7.489 -8.990 -4.640 1.00 84.31 73 GLY A N 1
ATOM 554 C CA . GLY A 1 73 ? 6.605 -8.884 -5.811 1.00 84.31 73 GLY A CA 1
ATOM 555 C C . GLY A 1 73 ? 5.117 -8.700 -5.490 1.00 84.31 73 GLY A C 1
ATOM 556 O O . GLY A 1 73 ? 4.296 -8.673 -6.402 1.00 84.31 73 GLY A O 1
ATOM 557 N N . VAL A 1 74 ? 4.751 -8.550 -4.214 1.00 88.88 74 VAL A N 1
ATOM 558 C CA . VAL A 1 74 ? 3.366 -8.356 -3.771 1.00 88.88 74 VAL A CA 1
ATOM 559 C C . VAL A 1 74 ? 3.176 -6.941 -3.237 1.00 88.88 74 VAL A C 1
ATOM 561 O O . VAL A 1 74 ? 3.977 -6.451 -2.442 1.00 88.88 74 VAL A O 1
ATOM 564 N N . VAL A 1 75 ? 2.080 -6.299 -3.640 1.00 93.56 75 VAL A N 1
ATOM 565 C CA . VAL A 1 75 ? 1.661 -5.001 -3.100 1.00 93.56 75 VAL A CA 1
ATOM 566 C C . VAL A 1 75 ? 1.281 -5.134 -1.630 1.00 93.56 75 VAL A C 1
ATOM 568 O O . VAL A 1 75 ? 0.499 -6.007 -1.244 1.00 93.56 75 VAL A O 1
ATOM 571 N N . LYS A 1 76 ? 1.793 -4.218 -0.819 1.00 96.75 76 LYS A N 1
ATOM 572 C CA . LYS A 1 76 ? 1.427 -4.024 0.578 1.00 96.75 76 LYS A CA 1
ATOM 573 C C . LYS A 1 76 ? 1.086 -2.557 0.818 1.00 96.75 76 LYS A C 1
ATOM 575 O O . LYS A 1 76 ? 1.583 -1.667 0.129 1.00 96.75 76 LYS A O 1
ATOM 580 N N . CYS A 1 77 ? 0.226 -2.330 1.803 1.00 98.00 77 CYS A N 1
ATOM 581 C CA . CYS A 1 77 ? -0.235 -1.006 2.184 1.00 98.00 77 CYS A CA 1
ATOM 582 C C . CYS A 1 77 ? 0.054 -0.750 3.659 1.00 98.00 77 CYS A C 1
ATOM 584 O O . CYS A 1 77 ? -0.221 -1.601 4.506 1.00 98.00 77 CYS A O 1
ATOM 586 N N . THR A 1 78 ? 0.576 0.435 3.959 1.00 98.00 78 THR A N 1
ATOM 587 C CA . THR A 1 78 ? 0.579 0.993 5.313 1.00 98.00 78 THR A CA 1
ATOM 588 C C . THR A 1 78 ? -0.600 1.947 5.409 1.00 98.00 78 THR A C 1
ATOM 590 O O . THR A 1 78 ? -0.673 2.921 4.658 1.00 98.00 78 THR A O 1
ATOM 593 N N . CYS A 1 79 ? -1.539 1.647 6.302 1.00 97.75 79 CYS A N 1
ATOM 594 C CA . CYS A 1 79 ? -2.771 2.413 6.438 1.00 97.75 79 CYS A CA 1
ATOM 595 C C . CYS A 1 79 ? -2.600 3.626 7.350 1.00 97.75 79 CYS A C 1
ATOM 597 O O . CYS A 1 79 ? -1.773 3.627 8.264 1.00 97.75 79 CYS A O 1
ATOM 599 N N . LYS A 1 80 ? -3.408 4.663 7.106 1.00 97.00 80 LYS A N 1
ATOM 600 C CA . LYS A 1 80 ? -3.588 5.754 8.068 1.00 97.00 80 LYS A CA 1
ATOM 601 C C . LYS A 1 80 ? -4.291 5.230 9.336 1.00 97.00 80 LYS A C 1
ATOM 603 O O . LYS A 1 80 ? -5.011 4.241 9.234 1.00 97.00 80 LYS A O 1
ATOM 608 N N . PRO A 1 81 ? -4.142 5.898 10.497 1.00 93.94 81 PRO A N 1
ATOM 609 C CA . PRO A 1 81 ? -4.554 5.362 11.801 1.00 93.94 81 PRO A CA 1
ATOM 610 C C . PRO A 1 81 ? -6.003 4.859 11.917 1.00 93.94 81 PRO A C 1
ATOM 612 O O . PRO A 1 81 ? -6.243 3.916 12.657 1.00 93.94 81 PRO A O 1
ATOM 615 N N . ALA A 1 82 ? -6.947 5.442 11.174 1.00 94.75 82 ALA A N 1
ATOM 616 C CA . ALA A 1 82 ? -8.367 5.079 11.223 1.00 94.75 82 ALA A CA 1
ATOM 617 C C . ALA A 1 82 ? -8.785 3.977 10.232 1.00 94.75 82 ALA A C 1
ATOM 619 O O . ALA A 1 82 ? -9.971 3.682 10.106 1.00 94.75 82 ALA A O 1
ATOM 620 N N . TYR A 1 83 ? -7.845 3.404 9.479 1.00 95.44 83 TYR A N 1
ATOM 621 C CA . TYR A 1 83 ? -8.144 2.434 8.429 1.00 95.44 83 TYR A CA 1
ATOM 622 C C . TYR A 1 83 ? -7.300 1.176 8.579 1.00 95.44 83 TYR A C 1
ATOM 624 O O . TYR A 1 83 ? -6.128 1.224 8.947 1.00 95.44 83 TYR A O 1
ATOM 632 N N . VAL A 1 84 ? -7.892 0.042 8.226 1.00 93.25 84 VAL A N 1
ATOM 633 C CA . VAL A 1 84 ? -7.297 -1.287 8.359 1.00 93.25 84 VAL A CA 1
ATOM 634 C C . VAL A 1 84 ? -7.530 -2.136 7.109 1.00 93.25 84 VAL A C 1
ATOM 636 O O . VAL A 1 84 ? -8.236 -1.767 6.164 1.00 93.25 84 VAL A O 1
ATOM 639 N N . GLY A 1 85 ? -6.891 -3.304 7.100 1.00 92.94 85 GLY A N 1
ATOM 640 C CA . GLY A 1 85 ? -6.997 -4.296 6.040 1.00 92.94 85 GLY A CA 1
ATOM 641 C C . GLY A 1 85 ? -5.957 -4.133 4.924 1.00 92.94 85 GLY A C 1
ATOM 642 O O . GLY A 1 85 ? -5.221 -3.147 4.875 1.00 92.94 85 GLY A O 1
ATOM 643 N N . PRO A 1 86 ? -5.887 -5.094 3.985 1.00 94.31 86 PRO A N 1
ATOM 644 C CA . PRO A 1 86 ? -4.786 -5.189 3.019 1.00 94.31 86 PRO A CA 1
ATOM 645 C C . PRO A 1 86 ? -4.639 -3.990 2.077 1.00 94.31 86 PRO A C 1
ATOM 647 O O . PRO A 1 86 ? -3.552 -3.753 1.557 1.00 94.31 86 PRO A O 1
ATOM 650 N N . ARG A 1 87 ? -5.734 -3.256 1.835 1.00 95.75 87 ARG A N 1
ATOM 651 C CA . ARG A 1 87 ? -5.777 -2.064 0.972 1.00 95.75 87 ARG A CA 1
ATOM 652 C C . ARG A 1 87 ? -6.303 -0.819 1.688 1.00 95.75 87 ARG A C 1
ATOM 654 O O . ARG A 1 87 ? -6.631 0.150 1.014 1.00 95.75 87 ARG A O 1
ATOM 661 N N . CYS A 1 88 ? -6.393 -0.838 3.020 1.00 96.62 88 CYS A N 1
ATOM 662 C CA . CYS A 1 88 ? -6.857 0.299 3.826 1.00 96.62 88 CYS A CA 1
ATOM 663 C C . CYS A 1 88 ? -8.273 0.786 3.475 1.00 96.62 88 CYS A C 1
ATOM 665 O O . CYS A 1 88 ? -8.561 1.979 3.536 1.00 96.62 88 CYS A O 1
ATOM 667 N N . VAL A 1 89 ? -9.145 -0.129 3.043 1.00 95.69 89 VAL A N 1
ATOM 668 C CA . VAL A 1 89 ? -10.529 0.188 2.651 1.00 95.69 89 VAL A CA 1
ATOM 669 C C . VAL A 1 89 ? -11.424 0.307 3.880 1.00 95.69 89 VAL A C 1
ATOM 671 O O . VAL A 1 89 ? -12.299 1.165 3.923 1.00 95.69 89 VAL A O 1
ATOM 674 N N . THR A 1 90 ? -11.208 -0.551 4.873 1.00 92.94 90 THR A N 1
ATOM 675 C CA . THR A 1 90 ? -12.098 -0.692 6.023 1.00 92.94 90 THR A CA 1
ATOM 676 C C . THR A 1 90 ? -11.740 0.339 7.080 1.00 92.94 90 THR A C 1
ATOM 678 O O . THR A 1 90 ? -10.578 0.441 7.467 1.00 92.94 90 THR A O 1
ATOM 681 N N . TYR A 1 91 ? -12.728 1.101 7.544 1.00 93.56 91 TYR A N 1
ATOM 682 C CA . TYR A 1 91 ? -12.572 1.966 8.709 1.00 93.56 91 TYR A CA 1
ATOM 683 C C . TYR A 1 91 ? -12.469 1.106 9.974 1.00 93.56 91 TYR A C 1
ATOM 685 O O . TYR A 1 91 ? -13.265 0.182 10.155 1.00 93.56 91 TYR A O 1
ATOM 693 N N . ASP A 1 92 ? -11.497 1.388 10.836 1.00 93.69 92 ASP A N 1
ATOM 694 C CA . ASP A 1 92 ? -11.377 0.689 12.111 1.00 93.69 92 ASP A CA 1
ATOM 695 C C . ASP A 1 92 ? -12.404 1.228 13.103 1.00 93.69 92 ASP A C 1
ATOM 697 O O . ASP A 1 92 ? -12.251 2.302 13.677 1.00 93.69 92 ASP A O 1
ATOM 701 N N . VAL A 1 93 ? -13.451 0.443 13.336 1.00 94.19 93 VAL A N 1
ATOM 702 C CA . VAL A 1 93 ? -14.529 0.764 14.279 1.00 94.19 93 VAL A CA 1
ATOM 703 C C . VAL A 1 93 ? -14.052 0.936 15.727 1.00 94.19 93 VAL A C 1
ATOM 705 O O . VAL A 1 93 ? -14.779 1.510 16.534 1.00 94.19 93 VAL A O 1
ATOM 708 N N . CYS A 1 94 ? -12.846 0.472 16.064 1.00 95.62 94 CYS A N 1
ATOM 709 C CA . CYS A 1 94 ? -12.231 0.697 17.370 1.00 95.62 94 CYS A CA 1
ATOM 710 C C . CYS A 1 94 ? -11.393 1.981 17.453 1.00 95.62 94 CYS A C 1
ATOM 712 O O . CYS A 1 94 ? -10.973 2.343 18.554 1.00 95.62 94 CYS A O 1
ATOM 714 N N . TYR A 1 95 ? -11.162 2.680 16.336 1.00 95.56 95 TYR A N 1
ATOM 715 C CA . TYR A 1 95 ? -10.308 3.869 16.282 1.00 95.56 95 TYR A CA 1
ATOM 716 C C . TYR A 1 95 ? -10.784 4.982 17.222 1.00 95.56 95 TYR A C 1
ATOM 718 O O . TYR A 1 95 ? -9.983 5.555 17.958 1.00 95.56 95 TYR A O 1
ATOM 726 N N . ASP A 1 96 ? -12.097 5.223 17.259 1.00 94.69 96 ASP A N 1
ATOM 727 C CA . ASP A 1 96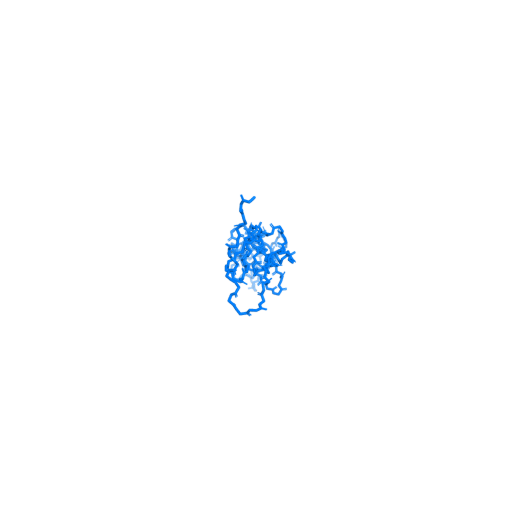 ? -12.720 6.243 18.112 1.00 94.69 96 ASP A CA 1
ATOM 728 C C . ASP A 1 96 ? -12.861 5.807 19.586 1.00 94.69 96 ASP A C 1
ATOM 730 O O . ASP A 1 96 ? -13.464 6.519 20.386 1.00 94.69 96 ASP A O 1
ATOM 734 N N . GLN A 1 97 ? -12.305 4.648 19.963 1.00 95.25 97 GLN A N 1
ATOM 735 C CA . GLN A 1 97 ? -12.310 4.108 21.329 1.00 95.25 97 GLN A CA 1
ATOM 736 C C . GLN A 1 97 ? -13.718 4.064 21.959 1.00 95.25 97 GLN A C 1
ATOM 738 O O . GLN A 1 97 ? -13.961 4.671 23.003 1.00 95.25 97 GLN A O 1
ATOM 743 N N . PRO A 1 98 ? -14.669 3.321 21.362 1.00 96.44 98 PRO A N 1
ATOM 744 C CA . PRO A 1 98 ? -16.058 3.318 21.821 1.00 96.44 98 PRO A CA 1
ATOM 745 C C . PRO A 1 98 ? -16.259 2.670 23.203 1.00 96.44 98 PRO A C 1
ATOM 747 O O . PRO A 1 98 ? -17.288 2.900 23.838 1.00 96.44 98 PRO A O 1
ATOM 750 N N . CYS A 1 99 ? -15.310 1.854 23.671 1.00 97.88 99 CYS A N 1
ATOM 751 C CA . CYS A 1 99 ? -15.394 1.148 24.948 1.00 97.88 99 CYS A CA 1
ATOM 752 C C . CYS A 1 99 ? -14.938 2.044 26.105 1.00 97.88 99 CYS A C 1
ATOM 754 O O . CYS A 1 99 ? -13.762 2.388 26.219 1.00 97.88 99 CYS A O 1
ATOM 756 N N . LEU A 1 100 ? -15.871 2.402 26.985 1.00 97.56 100 LEU A N 1
ATOM 757 C CA . LEU A 1 100 ? -15.626 3.258 28.140 1.00 97.56 100 LEU A CA 1
ATOM 758 C C . LEU A 1 100 ? -15.019 2.474 29.309 1.00 97.56 100 LEU A C 1
ATOM 760 O O . LEU A 1 100 ? -14.898 1.249 29.281 1.00 97.56 100 LEU A O 1
ATOM 764 N N . ASN A 1 101 ? -14.633 3.205 30.357 1.00 97.50 101 ASN A N 1
ATOM 765 C CA . ASN A 1 101 ? -14.190 2.644 31.637 1.00 97.50 101 ASN A CA 1
ATOM 766 C C . ASN A 1 101 ? -13.035 1.629 31.522 1.00 97.50 101 ASN A C 1
ATOM 768 O O . ASN A 1 101 ? -12.928 0.690 32.309 1.00 97.50 101 ASN A O 1
ATOM 772 N N . GLY A 1 102 ? -12.155 1.826 30.534 1.00 95.62 102 GLY A N 1
ATOM 773 C CA . GLY A 1 102 ? -11.000 0.959 30.291 1.00 95.62 102 GLY A CA 1
ATOM 774 C C . GLY A 1 102 ? -11.338 -0.384 29.636 1.00 95.62 102 GLY A C 1
ATOM 775 O O . GLY A 1 102 ? -10.504 -1.288 29.661 1.00 95.62 102 GLY A O 1
ATOM 776 N N . GLY A 1 103 ? -12.539 -0.537 29.068 1.00 97.38 103 GLY A N 1
ATOM 777 C CA . GLY A 1 103 ? -12.907 -1.714 28.284 1.00 97.38 103 GLY A CA 1
ATOM 778 C C . GLY A 1 103 ? -12.029 -1.884 27.039 1.00 97.38 103 GLY A C 1
ATOM 779 O O . GLY A 1 103 ? -11.604 -0.909 26.419 1.00 97.38 103 GLY A O 1
ATOM 780 N N . SER A 1 104 ? -11.761 -3.132 26.656 1.00 97.62 104 SER A N 1
ATOM 781 C CA . SER A 1 104 ? -10.998 -3.439 25.439 1.00 97.62 104 SER A CA 1
ATOM 782 C C . SER A 1 104 ? -11.922 -3.514 24.229 1.00 97.62 104 SER A C 1
ATOM 784 O O . SER A 1 104 ? -12.922 -4.227 24.264 1.00 97.62 104 SER A O 1
ATOM 786 N N . CYS A 1 105 ? -11.579 -2.796 23.158 1.00 97.19 105 CYS A N 1
ATOM 787 C CA . CYS A 1 105 ? -12.324 -2.839 21.904 1.00 97.19 105 CYS A CA 1
ATOM 788 C C . CYS A 1 105 ? -11.801 -3.951 20.996 1.00 97.19 105 CYS A C 1
ATOM 790 O O . CYS A 1 105 ? -10.602 -4.034 20.728 1.00 97.19 105 CYS A O 1
ATOM 792 N N . ILE A 1 106 ? -12.711 -4.786 20.507 1.00 95.19 106 ILE A N 1
ATOM 793 C CA . ILE A 1 106 ? -12.427 -5.857 19.559 1.00 95.19 106 ILE A CA 1
ATOM 794 C C . ILE A 1 106 ? -13.104 -5.497 18.239 1.00 95.19 106 ILE A C 1
ATOM 796 O O . ILE A 1 106 ? -14.330 -5.420 18.153 1.00 95.19 106 ILE A O 1
ATOM 800 N N . SER A 1 107 ? -12.289 -5.251 17.214 1.00 90.81 107 SER A N 1
ATOM 801 C CA . SER A 1 107 ? -12.752 -4.872 15.879 1.00 90.81 107 SER A CA 1
ATOM 802 C C . SER A 1 107 ? -13.178 -6.116 15.092 1.00 90.81 107 SER A C 1
ATOM 804 O O . SER A 1 107 ? -12.433 -7.095 14.994 1.00 90.81 107 SER A O 1
ATOM 806 N N . HIS A 1 108 ? -14.373 -6.080 14.512 1.00 86.00 108 HIS A N 1
ATOM 807 C CA . HIS A 1 108 ? -14.860 -7.031 13.515 1.00 86.00 108 HIS A CA 1
ATOM 808 C C . HIS A 1 108 ? -15.152 -6.293 12.204 1.00 86.00 108 HIS A C 1
ATOM 810 O O . HIS A 1 108 ? -15.211 -5.070 12.167 1.00 86.00 108 HIS A O 1
ATOM 816 N N . GLU A 1 109 ? -15.399 -7.044 11.127 1.00 77.62 109 GLU A N 1
ATOM 817 C CA . GLU A 1 109 ? -15.491 -6.527 9.750 1.00 77.62 109 GLU A CA 1
ATOM 818 C C . GLU A 1 109 ? -16.398 -5.288 9.581 1.00 77.62 109 GLU A C 1
ATOM 820 O O . GLU A 1 109 ? -16.081 -4.412 8.783 1.00 77.62 109 GLU A O 1
ATOM 825 N N . HIS A 1 110 ? -17.483 -5.182 10.363 1.00 79.50 110 HIS A N 1
ATOM 826 C CA . HIS A 1 110 ? -18.408 -4.035 10.346 1.00 79.50 110 HIS A CA 1
ATOM 827 C C . HIS A 1 110 ? -18.976 -3.654 11.723 1.00 79.50 110 HIS A C 1
ATOM 829 O O . HIS A 1 110 ? -19.975 -2.940 11.814 1.00 79.50 110 HIS A O 1
ATOM 835 N N . LYS A 1 111 ? -18.413 -4.179 12.810 1.00 89.81 111 LYS A N 1
ATOM 836 C CA . LYS A 1 111 ? -18.917 -3.944 14.171 1.00 89.81 111 LYS A CA 1
ATOM 837 C C . LYS A 1 111 ? -17.787 -4.078 15.172 1.00 89.81 111 LYS A C 1
ATOM 839 O O . LYS A 1 111 ? -16.813 -4.764 14.890 1.00 89.81 111 LYS A O 1
ATOM 844 N N . TYR A 1 112 ? -17.937 -3.474 16.339 1.00 94.69 112 TYR A N 1
ATOM 845 C CA . TYR A 1 112 ? -17.034 -3.705 17.456 1.00 94.69 112 TYR A CA 1
ATOM 846 C C . TYR A 1 112 ? -17.746 -4.469 18.569 1.00 94.69 112 TYR A C 1
ATOM 848 O O . TYR A 1 112 ? -18.977 -4.474 18.653 1.00 94.69 112 TYR A O 1
ATOM 856 N N . GLU A 1 113 ? -16.956 -5.103 19.421 1.00 96.06 113 GLU A N 1
ATOM 857 C CA . GLU A 1 113 ? -17.394 -5.662 20.693 1.00 96.06 113 GLU A CA 1
ATOM 858 C C . GLU A 1 113 ? -16.513 -5.096 21.808 1.00 96.06 113 GLU A C 1
ATOM 860 O O . GLU A 1 113 ? -15.292 -5.015 21.660 1.00 96.06 113 GLU A O 1
ATOM 865 N N . CYS A 1 114 ? -17.129 -4.678 22.914 1.00 97.88 114 CYS A N 1
ATOM 866 C CA . CYS A 1 114 ? -16.399 -4.209 24.083 1.00 97.88 114 CYS A CA 1
ATOM 867 C C . CYS A 1 114 ? -16.284 -5.315 25.125 1.00 97.88 114 CYS A C 1
ATOM 869 O O . CYS A 1 114 ? -17.283 -5.797 25.657 1.00 97.88 114 CYS A O 1
ATOM 871 N N . GLN A 1 115 ? -15.050 -5.659 25.478 1.00 98.12 115 GLN A N 1
ATOM 872 C CA . GLN A 1 115 ? -14.762 -6.499 26.627 1.00 98.12 115 GLN A CA 1
ATOM 873 C C . GLN A 1 115 ? -14.615 -5.617 27.871 1.00 98.12 115 GLN A C 1
ATOM 875 O O . GLN A 1 115 ? -13.598 -4.944 28.061 1.00 98.12 115 GLN A O 1
ATOM 880 N N . CYS A 1 116 ? -15.649 -5.613 28.710 1.00 98.38 116 CYS A N 1
ATOM 881 C CA . CYS A 1 116 ? -15.698 -4.781 29.907 1.00 98.38 116 CYS A CA 1
ATOM 882 C C . CYS A 1 116 ? -14.857 -5.348 31.055 1.00 98.38 116 CYS A C 1
ATOM 884 O O . CYS A 1 116 ? -14.758 -6.563 31.244 1.00 98.38 116 CYS A O 1
ATOM 886 N N . LEU A 1 117 ? -14.271 -4.446 31.845 1.00 97.94 117 LEU A N 1
ATOM 887 C CA . LEU A 1 117 ? -13.619 -4.794 33.105 1.00 97.94 117 LEU A CA 1
ATOM 888 C C . LEU A 1 117 ? -14.660 -5.172 34.178 1.00 97.94 117 LEU A C 1
ATOM 890 O O . LEU A 1 117 ? -15.819 -4.759 34.080 1.00 97.94 117 LEU A O 1
ATOM 894 N N . PRO A 1 118 ? -14.271 -5.929 35.225 1.00 97.88 118 PRO A N 1
ATOM 895 C CA . PRO A 1 118 ? -15.179 -6.292 36.309 1.00 97.88 118 PRO A CA 1
ATOM 896 C C . PRO A 1 118 ? -15.854 -5.069 36.941 1.00 97.88 118 PRO A C 1
ATOM 898 O O . PRO A 1 118 ? -15.186 -4.098 37.288 1.00 97.88 118 PRO A O 1
ATOM 901 N N . GLY A 1 119 ? -17.176 -5.144 37.115 1.00 96.94 119 GLY A N 1
ATOM 902 C CA . GLY A 1 119 ? -17.990 -4.053 37.659 1.00 96.94 119 GLY A CA 1
ATOM 903 C C . GLY A 1 119 ? -18.598 -3.118 36.611 1.00 96.94 119 GLY A C 1
ATOM 904 O O . GLY A 1 119 ? -19.442 -2.316 36.990 1.00 96.94 119 GLY A O 1
ATOM 905 N N . TYR A 1 120 ? -18.232 -3.260 35.330 1.00 98.19 120 TYR A N 1
ATOM 906 C CA . TYR A 1 120 ? -18.828 -2.520 34.215 1.00 98.19 120 TYR A CA 1
ATOM 907 C C . TYR A 1 120 ? -19.591 -3.434 33.251 1.00 98.19 120 TYR A C 1
ATOM 909 O O . TYR A 1 120 ? -19.303 -4.626 33.119 1.00 98.19 120 TYR A O 1
ATOM 917 N N . SER A 1 121 ? -20.568 -2.866 32.553 1.00 97.25 121 SER A N 1
ATOM 918 C CA . SER A 1 121 ? -21.501 -3.557 31.669 1.00 97.25 121 SER A CA 1
ATOM 919 C C . SER A 1 121 ? -22.116 -2.616 30.617 1.00 97.25 121 SER A C 1
ATOM 921 O O . SER A 1 121 ? -21.833 -1.418 30.559 1.00 97.25 121 SER A O 1
ATOM 923 N N . GLY A 1 122 ? -22.961 -3.173 29.746 1.00 96.75 122 GLY A N 1
ATOM 924 C CA . GLY A 1 122 ? -23.529 -2.473 28.592 1.00 96.75 122 GLY A CA 1
ATOM 925 C C . GLY A 1 122 ? -22.623 -2.526 27.358 1.00 96.75 122 GLY A C 1
ATOM 926 O O . GLY A 1 122 ? -21.457 -2.897 27.442 1.00 96.75 122 GLY A O 1
ATOM 927 N N . ASN A 1 123 ? -23.171 -2.153 26.196 1.00 96.00 123 ASN A N 1
ATOM 928 C CA . ASN A 1 123 ? -22.489 -2.302 24.900 1.00 96.00 123 ASN A CA 1
ATOM 929 C C . ASN A 1 123 ? -21.140 -1.571 24.818 1.00 96.00 123 ASN A C 1
ATOM 931 O O . ASN A 1 123 ? -20.244 -2.038 24.124 1.00 96.00 123 ASN A O 1
ATOM 935 N N . ASN A 1 124 ? -21.006 -0.452 25.533 1.00 97.56 124 ASN A N 1
ATOM 936 C CA . ASN A 1 124 ? -19.806 0.378 25.569 1.00 97.56 124 ASN A CA 1
ATOM 937 C C . ASN A 1 124 ? -19.179 0.397 26.970 1.00 97.56 124 ASN A C 1
ATOM 939 O O . ASN A 1 124 ? -18.424 1.312 27.280 1.00 97.56 124 ASN A O 1
ATOM 943 N N . CYS A 1 125 ? -19.505 -0.566 27.839 1.00 98.06 125 CYS A N 1
ATOM 944 C CA . CYS A 1 125 ? -19.031 -0.615 29.228 1.00 98.06 125 CYS A CA 1
ATOM 945 C C . CYS A 1 125 ? -19.393 0.624 30.065 1.00 98.06 125 CYS A C 1
ATOM 947 O O . CYS A 1 125 ? -18.659 0.993 30.978 1.00 98.06 125 CYS A O 1
ATOM 949 N N . GLN A 1 126 ? -20.499 1.297 29.736 1.00 97.94 126 GLN A N 1
ATOM 950 C CA . GLN A 1 126 ? -20.910 2.561 30.350 1.00 97.94 126 GLN A CA 1
ATOM 951 C C . GLN A 1 126 ? -21.713 2.420 31.653 1.00 97.94 126 GLN A C 1
ATOM 953 O O . GLN A 1 126 ? -21.972 3.436 32.296 1.00 97.94 126 GLN A O 1
ATOM 958 N N . ILE A 1 127 ? -22.163 1.205 31.988 1.00 95.62 127 ILE A N 1
ATOM 959 C CA . ILE A 1 127 ? -23.012 0.906 33.154 1.00 95.62 127 ILE A CA 1
ATOM 960 C C . ILE A 1 127 ? -22.180 0.242 34.236 1.00 95.62 127 ILE A C 1
ATOM 962 O O . ILE A 1 127 ? -21.539 -0.774 33.894 1.00 95.62 127 ILE A O 1
#